Protein 2CO1 (pdb70)

Nearest PDB structures (foldseek):
  2cnz-assembly1_A  TM=1.003E+00  e=3.414E-22  Salmonella enterica subsp. enterica serovar Typhimurium
  3crf-assembly1_B  TM=9.964E-01  e=1.078E-21  unclassified
  2co3-assembly1_A  TM=9.905E-01  e=8.277E-21  Salmonella enterica subsp. enterica serovar Typhimurium str. LT2
  5y9h-assembly1_A  TM=9.966E-01  e=1.014E-18  Salmonella enterica subsp. enterica serovar Typhimurium
  5y9h-assembly3_C  TM=9.995E-01  e=1.388E-18  Salmonella enterica subsp. enterica serovar Typhimurium

Solvent-accessible surface area: 7087 Å² total

CATH classification: 2.60.40.1570

InterPro domains:
  IPR008966 Adhesion domain superfamily [SSF49401] (36-168)
  IPR018569 Saf-pilin pilus formation protein [NF011767] (5-170)
  IPR018569 Saf-pilin pilus formation protein [PF09460] (27-170)
  IPR018569 Saf-pilin pilus formation protein [cd18775] (49-170)
  IPR037028 Dr-adhesin superfamily [G3DSA:2.60.40.1570] (46-170)

Secondary structure (P-SEA, 3-state):
cbbbbbbbbccccccccccccccbbbbbbbccccbbbbbbbcccccccccccbbbbbccccbbbbbcccaaaaaaccbbbbcccbbbbbbbccbbbbbccccccccccbbbbbbbbbbbcccc/cccccccbbbbbbbbbbcc

Organism: Salmonella typhimurium (strain LT2 / SGSC1412 / ATCC 700720) (NCBI:txid99287)

Structure (mmCIF, N/CA/C/O backbone):
data_2CO1
#
_entry.id   2CO1
#
_cell.length_a   69.136
_cell.length_b   69.136
_cell.length_c   130.208
_cell.angle_alpha   90.00
_cell.angle_beta   90.00
_cell.angle_gamma   120.00
#
_symmetry.space_group_name_H-M   'P 61 2 2'
#
loop_
_entity.id
_entity.type
_entity.pdbx_description
1 polymer 'PUTATIVE OUTER MEMBRANE PROTEIN'
2 polymer 'PUTATIVE OUTER MEMBRANE PROTEIN'
3 water water
#
loop_
_atom_site.group_PDB
_atom_site.id
_atom_site.type_symbol
_atom_site.label_atom_id
_atom_site.label_alt_id
_atom_site.label_comp_id
_atom_site.label_asym_id
_atom_site.label_entity_id
_atom_site.label_seq_id
_atom_site.pdbx_PDB_ins_code
_atom_site.Cartn_x
_atom_site.Cartn_y
_atom_site.Cartn_z
_atom_site.occupancy
_atom_site.B_iso_or_equiv
_atom_site.auth_seq_id
_atom_site.auth_comp_id
_atom_site.auth_asym_id
_atom_site.auth_atom_id
_atom_site.pdbx_PDB_model_num
ATOM 1 N N . ASP A 1 3 ? 37.324 -27.718 44.216 1.00 39.94 22 ASP A N 1
ATOM 2 C CA . ASP A 1 3 ? 36.837 -26.316 44.439 1.00 40.06 22 ASP A CA 1
ATOM 3 C C . ASP A 1 3 ? 36.472 -25.556 43.149 1.00 39.05 22 ASP A C 1
ATOM 4 O O . ASP A 1 3 ? 36.317 -26.162 42.075 1.00 39.04 22 ASP A O 1
ATOM 9 N N . LEU A 1 4 ? 36.321 -24.235 43.294 1.00 37.68 23 LEU A N 1
ATOM 10 C CA . LEU A 1 4 ? 35.873 -23.339 42.235 1.00 36.33 23 LEU A CA 1
ATOM 11 C C . LEU A 1 4 ? 36.826 -22.184 42.088 1.00 35.40 23 LEU A C 1
ATOM 12 O O . LEU A 1 4 ? 37.386 -21.715 43.071 1.00 35.15 23 LEU A O 1
ATOM 17 N N . THR A 1 5 ? 36.997 -21.707 40.862 1.00 34.50 24 THR A N 1
ATOM 18 C CA . THR A 1 5 ? 37.688 -20.444 40.662 1.00 33.94 24 THR A CA 1
ATOM 19 C C . THR A 1 5 ? 36.694 -19.389 40.140 1.00 33.20 24 THR A C 1
ATOM 20 O O . THR A 1 5 ? 36.090 -19.543 39.079 1.00 32.81 24 THR A O 1
ATOM 24 N N . VAL A 1 6 ? 36.515 -18.344 40.944 1.00 32.48 25 VAL A N 1
ATOM 25 C CA . VAL A 1 6 ? 35.520 -17.305 40.711 1.00 31.78 25 VAL A CA 1
ATOM 26 C C . VAL A 1 6 ? 36.150 -15.937 40.340 1.00 31.63 25 VAL A C 1
ATOM 27 O O . VAL A 1 6 ? 37.100 -15.486 40.978 1.00 31.20 25 VAL A O 1
ATOM 31 N N . SER A 1 7 ? 35.611 -15.302 39.298 1.00 31.29 26 SER A N 1
ATOM 32 C CA . SER A 1 7 ? 35.873 -13.899 38.970 1.00 30.98 26 SER A CA 1
ATOM 33 C C . SER A 1 7 ? 34.580 -13.067 39.025 1.00 30.53 26 SER A C 1
ATOM 34 O O . SER A 1 7 ? 33.506 -13.532 38.659 1.00 30.69 26 SER A O 1
ATOM 37 N N . LEU A 1 8 ? 34.706 -11.834 39.486 1.00 30.31 27 LEU A N 1
ATOM 38 C CA . LEU A 1 8 ? 33.639 -10.853 39.454 1.00 29.80 27 LEU A CA 1
ATOM 39 C C . LEU A 1 8 ? 34.194 -9.616 38.760 1.00 30.60 27 LEU A C 1
ATOM 40 O O . LEU A 1 8 ? 35.096 -8.957 39.277 1.00 30.88 27 LEU A O 1
ATOM 45 N N . ILE A 1 9 ? 33.680 -9.330 37.573 1.00 31.69 28 ILE A N 1
ATOM 46 C CA . ILE A 1 9 ? 34.265 -8.326 36.694 1.00 33.27 28 ILE A CA 1
ATOM 47 C C . ILE A 1 9 ? 33.312 -7.157 36.433 1.00 35.20 28 ILE A C 1
ATOM 48 O O . ILE A 1 9 ? 32.264 -7.347 35.831 1.00 35.34 28 ILE A O 1
ATOM 53 N N . PRO A 1 10 ? 33.693 -5.931 36.843 1.00 37.24 29 PRO A N 1
ATOM 54 C CA . PRO A 1 10 ? 32.851 -4.781 36.526 1.00 38.78 29 PRO A CA 1
ATOM 55 C C . PRO A 1 10 ? 32.788 -4.510 35.020 1.00 40.55 29 PRO A C 1
ATOM 56 O O . PRO A 1 10 ? 33.818 -4.542 34.328 1.00 41.01 29 PRO A O 1
ATOM 60 N N . VAL A 1 11 ? 31.569 -4.285 34.527 1.00 42.44 30 VAL A N 1
ATOM 61 C CA . VAL A 1 11 ? 31.325 -3.900 33.140 1.00 44.07 30 VAL A CA 1
ATOM 62 C C . VAL A 1 11 ? 31.616 -2.397 33.016 1.00 45.14 30 VAL A C 1
ATOM 63 O O . VAL A 1 11 ? 31.290 -1.607 33.916 1.00 45.82 30 VAL A O 1
ATOM 67 N N . SER A 1 12 ? 32.254 -2.014 31.912 1.00 46.15 31 SER A N 1
ATOM 68 C CA . SER A 1 12 ? 32.772 -0.657 31.755 1.00 46.53 31 SER A CA 1
ATOM 69 C C . SER A 1 12 ? 31.731 0.369 31.290 1.00 46.67 31 SER A C 1
ATOM 70 O O . SER A 1 12 ? 30.696 0.021 30.692 1.00 46.83 31 SER A O 1
ATOM 73 N N . GLY A 1 13 ? 32.034 1.636 31.578 1.00 46.66 32 GLY A N 1
ATOM 74 C CA . GLY A 1 13 ? 31.263 2.759 31.080 1.00 46.37 32 GLY A CA 1
ATOM 75 C C . GLY A 1 13 ? 29.836 2.789 31.582 1.00 46.19 32 GLY A C 1
ATOM 76 O O . GLY A 1 13 ? 28.917 3.053 30.795 1.00 46.45 32 GLY A O 1
ATOM 77 N N . LEU A 1 14 ? 29.645 2.496 32.874 1.00 45.66 33 LEU A N 1
ATOM 78 C CA . LEU A 1 14 ? 28.354 2.733 33.541 1.00 45.08 33 LEU A CA 1
ATOM 79 C C . LEU A 1 14 ? 28.257 4.220 33.882 1.00 44.78 33 LEU A C 1
ATOM 80 O O . LEU A 1 14 ? 29.214 4.798 34.409 1.00 44.56 33 LEU A O 1
ATOM 85 N N . LYS A 1 15 ? 27.114 4.836 33.580 1.00 44.74 34 LYS A N 1
ATOM 86 C CA . LYS A 1 15 ? 26.959 6.280 33.785 1.00 45.08 34 LYS A CA 1
ATOM 87 C C . LYS A 1 15 ? 25.838 6.641 34.755 1.00 44.78 34 LYS A C 1
ATOM 88 O O . LYS A 1 15 ? 24.802 5.966 34.814 1.00 44.71 34 LYS A O 1
ATOM 94 N N . ALA A 1 16 ? 26.067 7.727 35.497 1.00 44.37 35 ALA A N 1
ATOM 95 C CA . ALA A 1 16 ? 25.094 8.315 36.415 1.00 43.76 35 ALA A CA 1
ATOM 96 C C . ALA A 1 16 ? 23.882 8.824 35.656 1.00 43.64 35 ALA A C 1
ATOM 97 O O . ALA A 1 16 ? 23.968 9.086 34.459 1.00 43.95 35 ALA A O 1
ATOM 99 N N . GLY A 1 17 ? 22.758 8.973 36.353 1.00 43.55 36 GLY A N 1
ATOM 100 C CA . GLY A 1 17 ? 21.500 9.378 35.722 1.00 43.37 36 GLY A CA 1
ATOM 101 C C . GLY A 1 17 ? 20.642 8.192 35.303 1.00 43.29 36 GLY A C 1
ATOM 102 O O . GLY A 1 17 ? 20.907 7.046 35.693 1.00 43.00 36 GLY A O 1
ATOM 103 N N . LYS A 1 18 ? 19.612 8.470 34.507 1.00 43.33 37 LYS A N 1
ATOM 104 C CA . LYS A 1 18 ? 18.653 7.454 34.088 1.00 43.57 37 LYS A CA 1
ATOM 105 C C . LYS A 1 18 ? 19.325 6.376 33.228 1.00 42.98 37 LYS A C 1
ATOM 106 O O . LYS A 1 18 ? 19.940 6.680 32.199 1.00 43.26 37 LYS A O 1
ATOM 112 N N . ASN A 1 19 ? 19.218 5.127 33.674 1.00 42.06 38 ASN A N 1
ATOM 113 C CA . ASN A 1 19 ? 19.852 3.988 33.013 1.00 41.25 38 ASN A CA 1
ATOM 114 C C . ASN A 1 19 ? 18.837 3.090 32.316 1.00 41.38 38 ASN A C 1
ATOM 115 O O . ASN A 1 19 ? 17.641 3.144 32.620 1.00 41.32 38 ASN A O 1
ATOM 120 N N . ALA A 1 20 ? 19.313 2.269 31.377 1.00 41.38 39 ALA A N 1
ATOM 121 C CA . ALA A 1 20 ? 18.462 1.269 30.721 1.00 41.28 39 ALA A CA 1
ATOM 122 C C . ALA A 1 20 ? 17.938 0.239 31.740 1.00 41.16 39 ALA A C 1
ATOM 123 O O . ALA A 1 20 ? 18.637 -0.066 32.713 1.00 41.34 39 ALA A O 1
ATOM 125 N N . PRO A 1 21 ? 16.711 -0.294 31.526 1.00 41.00 40 P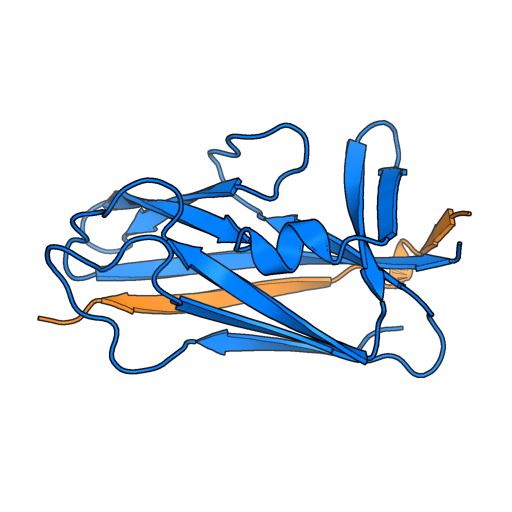RO A N 1
ATOM 126 C CA . PRO A 1 21 ? 16.225 -1.375 32.390 1.00 40.75 40 PRO A CA 1
ATOM 127 C C . PRO A 1 21 ? 17.104 -2.616 32.213 1.00 40.42 40 PRO A C 1
ATOM 128 O O . PRO A 1 21 ? 17.524 -2.922 31.083 1.00 40.37 40 PRO A O 1
ATOM 132 N N . SER A 1 22 ? 17.391 -3.306 33.317 1.00 39.25 41 SER A N 1
ATOM 133 C CA . SER A 1 22 ? 18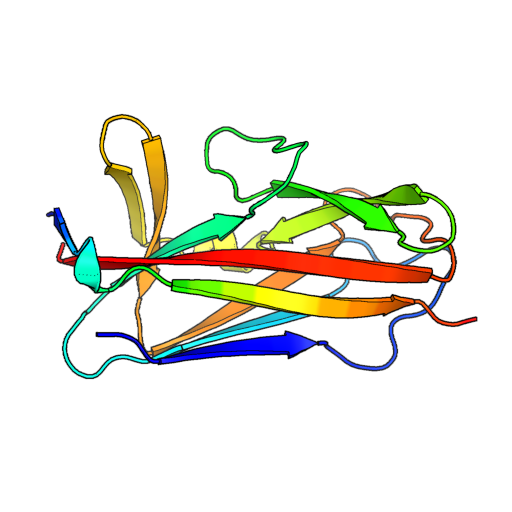.297 -4.451 33.298 1.00 38.10 41 SER A CA 1
ATOM 134 C C . SER A 1 22 ? 19.721 -4.138 32.769 1.00 36.63 41 SER A C 1
ATOM 135 O O . SER A 1 22 ? 20.417 -5.029 32.288 1.00 36.95 41 SER A O 1
ATOM 138 N N . ALA A 1 23 ? 20.145 -2.882 32.888 1.00 34.94 42 ALA A N 1
ATOM 139 C CA . ALA A 1 23 ? 21.526 -2.479 32.610 1.00 33.40 42 ALA A CA 1
ATOM 140 C C . ALA A 1 23 ? 22.560 -3.341 33.351 1.00 32.66 42 ALA A C 1
ATOM 141 O O . ALA A 1 23 ? 22.482 -3.541 34.565 1.00 31.56 42 ALA A O 1
ATOM 143 N N . LYS A 1 24 ? 23.520 -3.844 32.579 1.00 32.24 43 LYS A N 1
ATOM 144 C CA . LYS A 1 24 ? 24.606 -4.696 33.052 1.00 31.60 43 LYS A CA 1
ATOM 145 C C . LYS A 1 24 ? 25.658 -3.922 33.820 1.00 30.54 43 LYS A C 1
ATOM 146 O O . LYS A 1 24 ? 26.159 -2.917 33.322 1.00 31.17 43 LYS A O 1
ATOM 152 N N . ILE A 1 25 ? 26.001 -4.401 35.017 1.00 28.96 44 ILE A N 1
ATOM 153 C CA . ILE A 1 25 ? 26.970 -3.710 35.859 1.00 27.79 44 ILE A CA 1
ATOM 154 C C . ILE A 1 25 ? 28.172 -4.587 36.195 1.00 27.46 44 ILE A C 1
ATOM 155 O O . ILE A 1 25 ? 29.243 -4.071 36.532 1.00 27.33 44 ILE A O 1
ATOM 160 N N . ALA A 1 26 ? 27.995 -5.907 36.100 1.00 26.46 45 ALA A N 1
ATOM 161 C CA . ALA A 1 26 ? 29.058 -6.858 36.412 1.00 25.66 45 ALA A CA 1
ATOM 162 C C . ALA A 1 26 ? 28.800 -8.213 35.762 1.00 25.97 45 ALA A C 1
ATOM 163 O O . ALA A 1 26 ? 27.679 -8.526 35.369 1.00 26.09 45 ALA A O 1
ATOM 165 N N . LYS A 1 27 ? 29.861 -9.005 35.640 1.00 25.96 46 LYS A N 1
ATOM 166 C CA . LYS A 1 27 ? 29.782 -10.325 35.082 1.00 25.55 46 LYS A CA 1
ATOM 167 C C . LYS A 1 27 ? 30.429 -11.265 36.084 1.00 25.10 46 LYS A C 1
ATOM 168 O O . LYS A 1 27 ? 31.553 -11.032 36.537 1.00 25.87 46 LYS A O 1
ATOM 174 N N . LEU A 1 28 ? 29.709 -12.307 36.463 1.00 23.82 47 LEU A N 1
ATOM 175 C CA . LEU A 1 28 ? 30.241 -13.296 37.360 1.00 23.35 47 LEU A CA 1
ATOM 176 C C . LEU A 1 28 ? 30.732 -14.498 36.538 1.00 23.46 47 LEU A C 1
ATOM 177 O O . LEU A 1 28 ? 29.990 -15.030 35.706 1.00 22.97 47 LEU A O 1
ATOM 182 N N . VAL A 1 29 ? 31.988 -14.901 36.756 1.00 23.08 48 VAL A N 1
ATOM 183 C CA . VAL A 1 29 ? 32.572 -16.068 36.074 1.00 22.46 48 VAL A CA 1
ATOM 184 C C . VAL A 1 29 ? 32.888 -17.166 37.099 1.00 22.44 48 VAL A C 1
ATOM 185 O O . VAL A 1 29 ? 33.528 -16.920 38.093 1.00 22.40 48 VAL A O 1
ATOM 189 N N . VAL A 1 30 ? 32.391 -18.371 36.872 1.00 23.21 49 VAL A N 1
ATOM 190 C CA . VAL A 1 30 ? 32.635 -19.483 37.773 1.00 23.60 49 VAL A CA 1
ATOM 191 C C . VAL A 1 30 ? 33.139 -20.716 37.008 1.00 24.89 49 VAL A C 1
ATOM 192 O O . VAL A 1 30 ? 32.450 -21.251 36.134 1.00 25.09 49 VAL A O 1
ATOM 196 N N . ASN A 1 31 ? 34.339 -21.162 37.364 1.00 25.48 50 ASN A N 1
ATOM 197 C CA . ASN A 1 31 ? 34.958 -22.321 36.735 1.00 26.34 50 ASN A CA 1
ATOM 198 C C . ASN A 1 31 ? 35.286 -23.386 37.764 1.00 26.94 50 ASN A C 1
ATOM 199 O O . ASN A 1 31 ? 35.644 -23.076 38.888 1.00 26.94 50 ASN A O 1
ATOM 204 N N . SER A 1 32 ? 35.145 -24.645 37.384 1.00 28.76 51 SER A N 1
ATOM 205 C CA . SER A 1 32 ? 35.572 -25.759 38.225 1.00 30.62 51 SER A CA 1
ATOM 206 C C . SER A 1 32 ? 35.989 -26.918 37.324 1.00 32.26 51 SER A C 1
ATOM 207 O O . SER A 1 32 ? 35.486 -27.025 36.202 1.00 32.60 51 SER A O 1
ATOM 210 N N . THR A 1 33 ? 36.911 -27.759 37.804 1.00 33.60 52 THR A N 1
ATOM 211 C CA . THR A 1 33 ? 37.210 -29.024 37.132 1.00 35.57 52 THR A CA 1
ATOM 212 C C . THR A 1 33 ? 36.566 -30.196 37.858 1.00 36.24 52 THR A C 1
ATOM 213 O O . THR A 1 33 ? 36.460 -31.287 37.304 1.00 36.60 52 THR A O 1
ATOM 217 N N . THR A 1 34 ? 36.140 -29.964 39.096 1.00 37.00 53 THR A N 1
ATOM 218 C CA . THR A 1 34 ? 35.607 -31.031 39.943 1.00 37.42 53 THR A CA 1
ATOM 219 C C . THR A 1 34 ? 34.094 -30.967 40.127 1.00 37.14 53 THR A C 1
ATOM 220 O O . THR A 1 34 ? 33.439 -32.016 40.126 1.00 37.56 53 THR A O 1
ATOM 224 N N . LEU A 1 35 ? 33.549 -29.748 40.266 1.00 36.34 54 LEU A N 1
ATOM 225 C CA . LEU A 1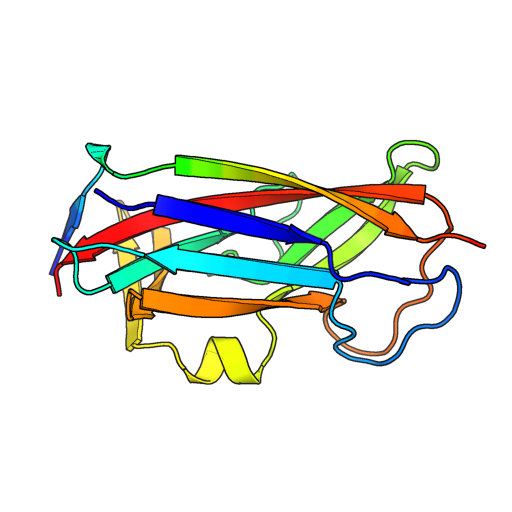 35 ? 32.118 -29.532 40.588 1.00 34.85 54 LEU A CA 1
ATOM 226 C C . LEU A 1 35 ? 31.267 -29.110 39.395 1.00 34.01 54 LEU A C 1
ATOM 227 O O . LEU A 1 35 ? 31.657 -28.240 38.621 1.00 34.32 54 LEU A O 1
ATOM 232 N N . LYS A 1 36 ? 30.101 -29.740 39.277 1.00 32.70 55 LYS A N 1
ATOM 233 C CA . LYS A 1 36 ? 29.183 -29.586 38.157 1.00 31.87 55 LYS A CA 1
ATOM 234 C C . LYS A 1 36 ? 28.348 -28.292 38.233 1.00 30.25 55 LYS A C 1
ATOM 235 O O . LYS A 1 36 ? 27.922 -27.750 37.207 1.00 29.20 55 LYS A O 1
ATOM 241 N N . GLU A 1 37 ? 28.071 -27.839 39.458 1.00 28.27 56 GLU A N 1
ATOM 242 C CA . GLU A 1 37 ? 27.190 -26.699 39.687 1.00 26.50 56 GLU A CA 1
ATOM 243 C C . GLU A 1 37 ? 27.665 -25.855 40.845 1.00 24.97 56 GLU A C 1
ATOM 244 O O . GLU A 1 37 ? 28.537 -26.262 41.621 1.00 24.50 56 GLU A O 1
ATOM 250 N N . PHE A 1 38 ? 27.091 -24.657 40.928 1.00 23.38 57 PHE A N 1
ATOM 251 C CA . PHE A 1 38 ? 27.318 -23.764 42.035 1.00 22.15 57 PHE A CA 1
ATOM 252 C C . PHE A 1 38 ? 26.003 -23.025 42.382 1.00 22.35 57 PHE A C 1
ATOM 253 O O . PHE A 1 38 ? 25.152 -22.794 41.519 1.00 22.52 57 PHE A O 1
ATOM 261 N N . GLY A 1 39 ? 25.856 -22.664 43.648 1.00 22.11 58 GLY A N 1
ATOM 262 C CA . GLY A 1 39 ? 24.859 -21.702 44.050 1.00 22.27 58 GLY A CA 1
ATOM 263 C C . GLY A 1 39 ? 25.496 -20.343 44.267 1.00 22.25 58 GLY A C 1
ATOM 264 O O . GLY A 1 39 ? 26.670 -20.249 44.661 1.00 22.04 58 GLY A O 1
ATOM 265 N N . VAL A 1 40 ? 24.708 -19.296 44.021 1.00 22.42 59 VAL A N 1
ATOM 266 C CA . VAL A 1 40 ? 25.120 -17.915 44.236 1.00 22.16 59 VAL A CA 1
ATOM 267 C C . VAL A 1 40 ? 24.018 -17.075 44.960 1.00 23.19 59 VAL A C 1
ATOM 268 O O . VAL A 1 40 ? 22.827 -17.144 44.623 1.00 22.68 59 VAL A O 1
ATOM 272 N N . ARG A 1 41 ? 24.438 -16.292 45.954 1.00 24.05 60 ARG A N 1
ATOM 273 C CA . ARG A 1 41 ? 23.557 -15.348 46.669 1.00 24.88 60 ARG A CA 1
ATOM 274 C C . ARG A 1 41 ? 24.255 -14.011 46.740 1.00 25.77 60 ARG A C 1
ATOM 275 O O . ARG A 1 41 ? 25.483 -13.951 46.856 1.00 26.59 60 ARG A O 1
ATOM 283 N N . GLY A 1 42 ? 23.489 -12.930 46.677 1.00 26.35 61 GLY A N 1
ATOM 284 C CA . GLY A 1 42 ? 24.059 -11.613 46.970 1.00 26.87 61 GLY A CA 1
ATOM 285 C C . GLY A 1 42 ? 24.151 -11.370 48.463 1.00 27.05 61 GLY A C 1
ATOM 286 O O . GLY A 1 42 ? 23.339 -11.876 49.248 1.00 27.56 61 GLY A O 1
ATOM 287 N N . ILE A 1 43 ? 25.149 -10.596 48.862 1.00 27.51 62 ILE A N 1
ATOM 288 C CA . ILE A 1 43 ? 25.381 -10.298 50.280 1.00 27.10 62 ILE A CA 1
ATOM 289 C C . ILE A 1 43 ? 25.138 -8.797 50.491 1.00 26.92 62 ILE A C 1
ATOM 290 O O . ILE A 1 43 ? 25.807 -7.969 49.862 1.00 26.25 62 ILE A O 1
ATOM 295 N N . SER A 1 44 ? 24.158 -8.462 51.334 1.00 26.60 63 SER A N 1
ATOM 296 C CA . SER A 1 44 ? 23.968 -7.088 51.791 1.00 27.23 63 SER A CA 1
ATOM 297 C C . SER A 1 44 ? 23.087 -6.950 53.025 1.00 27.07 63 SER A C 1
ATOM 298 O O . SER A 1 44 ? 22.540 -7.927 53.538 1.00 27.56 63 SER A O 1
ATOM 301 N N . ASN A 1 45 ? 22.957 -5.715 53.488 1.00 26.71 64 ASN A N 1
ATOM 302 C CA . ASN A 1 45 ? 22.050 -5.417 54.566 1.00 26.69 64 ASN A CA 1
ATOM 303 C C . ASN A 1 45 ? 20.604 -5.538 54.147 1.00 27.17 64 ASN A C 1
ATOM 304 O O . ASN A 1 45 ? 19.755 -5.731 55.008 1.00 27.32 64 ASN A O 1
ATOM 309 N N . ASN A 1 46 ? 20.326 -5.445 52.839 1.00 27.50 65 ASN A N 1
ATOM 310 C CA . ASN A 1 46 ? 18.945 -5.442 52.339 1.00 28.31 65 ASN A CA 1
ATOM 311 C C . ASN A 1 46 ? 18.708 -6.391 51.165 1.00 27.97 65 ASN A C 1
ATOM 312 O O . ASN A 1 46 ? 18.741 -5.985 49.999 1.00 27.66 65 ASN A 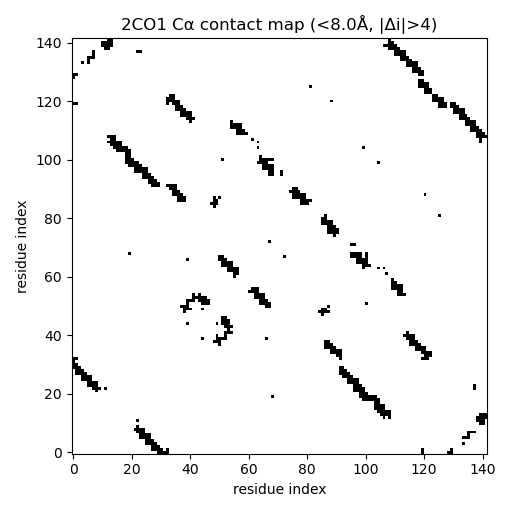O 1
ATOM 317 N N . VAL A 1 47 ? 18.462 -7.657 51.494 1.00 27.53 66 VAL A N 1
ATOM 318 C CA . VAL A 1 47 ? 18.123 -8.684 50.508 1.00 27.40 66 VAL A CA 1
ATOM 319 C C . VAL A 1 47 ? 16.617 -8.672 50.274 1.00 27.61 66 VAL A C 1
ATOM 320 O O . VAL A 1 47 ? 15.831 -8.797 51.215 1.00 27.49 66 VAL A O 1
ATOM 324 N N . VAL A 1 48 ? 16.221 -8.523 49.016 1.00 27.97 67 VAL A N 1
ATOM 325 C CA . VAL A 1 48 ? 14.824 -8.258 48.682 1.00 28.32 67 VAL A CA 1
ATOM 326 C C . VAL A 1 48 ? 14.051 -9.423 48.074 1.00 28.72 67 VAL A C 1
ATOM 327 O O . VAL A 1 48 ? 12.870 -9.280 47.788 1.00 29.11 67 VAL A O 1
ATOM 331 N N . ASP A 1 49 ? 14.678 -10.577 47.880 1.00 29.08 68 ASP A N 1
ATOM 332 C CA . ASP A 1 49 ? 13.875 -11.745 47.555 1.00 29.31 68 ASP A CA 1
ATOM 333 C C . ASP A 1 49 ? 14.284 -12.998 48.328 1.00 29.73 68 ASP A C 1
ATOM 334 O O . ASP A 1 49 ? 15.289 -12.990 49.054 1.00 29.94 68 ASP A O 1
ATOM 339 N N . SER A 1 50 ? 13.505 -14.069 48.173 1.00 29.49 69 SER A N 1
ATOM 340 C CA . SER A 1 50 ? 13.684 -15.281 48.974 1.00 29.40 69 SER A CA 1
ATOM 341 C C . SER A 1 50 ? 14.950 -16.050 48.661 1.00 28.31 69 SER A C 1
ATOM 342 O O . SER A 1 50 ? 15.394 -16.842 49.491 1.00 29.14 69 SER A O 1
ATOM 345 N N . THR A 1 51 ? 15.544 -15.796 47.494 1.00 26.93 70 THR A N 1
ATOM 346 C CA . THR A 1 51 ? 16.695 -16.553 46.989 1.00 24.56 70 THR A CA 1
ATOM 347 C C . THR A 1 51 ? 18.001 -15.761 46.977 1.00 24.61 70 THR A C 1
ATOM 348 O O . THR A 1 51 ? 19.046 -16.230 46.450 1.00 24.05 70 THR A O 1
ATOM 352 N N . GLY A 1 52 ? 17.953 -14.552 47.533 1.00 23.48 71 GLY A N 1
ATOM 353 C CA . GLY A 1 52 ? 19.107 -13.680 47.547 1.00 22.58 71 GLY A CA 1
ATOM 354 C C . GLY A 1 52 ? 19.658 -13.365 46.170 1.00 22.12 71 GLY A C 1
ATOM 355 O O . GLY A 1 52 ? 20.873 -13.190 46.013 1.00 22.84 71 GLY A O 1
ATOM 356 N N . THR A 1 53 ? 18.778 -13.281 45.172 1.00 21.78 72 THR A N 1
ATOM 357 C CA . THR A 1 53 ? 19.191 -13.009 43.773 1.00 21.27 72 THR A CA 1
ATOM 358 C C . THR A 1 53 ? 18.805 -11.609 43.327 1.00 20.62 72 THR A C 1
ATOM 359 O O . THR A 1 53 ? 19.029 -11.229 42.172 1.00 20.23 72 THR A O 1
ATOM 363 N N . ALA A 1 54 ? 18.179 -10.872 44.249 1.00 20.60 73 ALA A N 1
ATOM 364 C CA . ALA A 1 5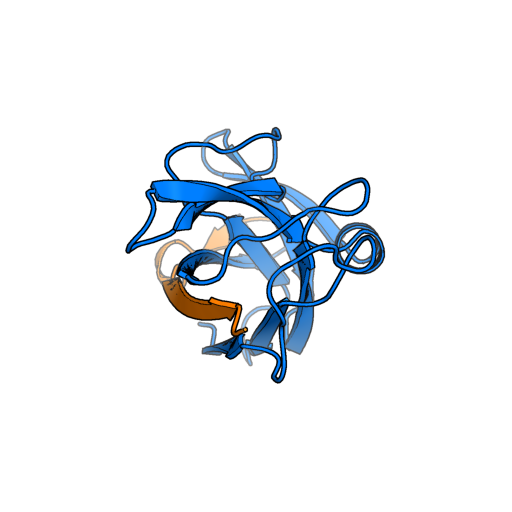4 ? 17.955 -9.425 44.149 1.00 20.22 73 ALA A CA 1
ATOM 365 C C . ALA A 1 54 ? 18.201 -8.808 45.534 1.00 20.43 73 ALA A C 1
ATOM 366 O O . ALA A 1 54 ? 17.810 -9.369 46.556 1.00 19.91 73 ALA A O 1
ATOM 368 N N . TRP A 1 55 ? 18.896 -7.679 45.559 1.00 20.99 74 TRP A N 1
ATOM 369 C CA . TRP A 1 55 ? 19.283 -7.018 46.793 1.00 21.18 74 TRP A CA 1
ATOM 370 C C . TRP A 1 55 ? 19.577 -5.534 46.529 1.00 22.09 74 TRP A C 1
ATOM 371 O O . TRP A 1 55 ? 19.525 -5.075 45.377 1.00 22.52 74 TRP A O 1
ATOM 382 N N . ARG A 1 56 ? 19.822 -4.776 47.593 1.00 23.09 75 ARG A N 1
ATOM 383 C CA . ARG A 1 56 ? 20.077 -3.337 47.502 1.00 24.84 75 ARG A CA 1
ATOM 384 C C . ARG A 1 56 ? 21.472 -3.006 47.992 1.00 24.29 75 ARG A C 1
ATOM 385 O O . ARG A 1 56 ? 21.934 -3.578 49.004 1.00 24.73 75 ARG A O 1
ATOM 393 N N . VAL A 1 57 ? 22.156 -2.127 47.251 1.00 23.11 76 VAL A N 1
ATOM 394 C CA . VAL A 1 57 ? 23.505 -1.686 47.629 1.00 22.60 76 VAL A CA 1
ATOM 395 C C . VAL A 1 57 ? 23.584 -0.156 47.798 1.00 22.03 76 VAL A C 1
ATOM 396 O O . VAL A 1 57 ? 22.997 0.600 47.011 1.00 21.16 76 VAL A O 1
ATOM 400 N N . ALA A 1 58 ? 24.322 0.288 48.815 1.00 21.49 77 ALA A N 1
ATOM 401 C CA . ALA A 1 58 ? 24.467 1.717 49.121 1.00 21.30 77 ALA A CA 1
ATOM 402 C C . ALA A 1 58 ? 25.743 2.296 48.518 1.00 21.35 77 ALA A C 1
ATOM 403 O O . ALA A 1 58 ? 26.800 1.667 48.596 1.00 21.21 77 ALA A O 1
ATOM 405 N N . GLY A 1 59 ? 25.652 3.496 47.939 1.00 21.32 78 GLY A N 1
ATOM 406 C CA . GLY A 1 59 ? 26.848 4.231 47.530 1.00 21.98 78 GLY A CA 1
ATOM 407 C C . GLY A 1 59 ? 27.746 4.587 48.703 1.00 22.77 78 GLY A C 1
ATOM 408 O O . GLY A 1 59 ? 27.264 4.917 49.784 1.00 22.37 78 GLY A O 1
ATOM 409 N N . LYS A 1 60 ? 29.056 4.522 48.484 1.00 23.97 79 LYS A N 1
ATOM 410 C CA . LYS A 1 60 ? 30.054 4.880 49.493 1.00 25.90 79 LYS A CA 1
ATOM 411 C C . LYS A 1 60 ? 30.080 6.367 49.894 1.00 25.80 79 LYS A C 1
ATOM 412 O O . LYS A 1 60 ? 30.288 6.681 51.064 1.00 25.42 79 LYS A O 1
ATOM 418 N N . ASN A 1 61 ? 29.886 7.265 48.930 1.00 25.95 80 ASN A N 1
ATOM 419 C CA . ASN A 1 61 ? 30.045 8.691 49.188 1.00 26.50 80 ASN A CA 1
ATOM 420 C C . ASN A 1 61 ? 28.735 9.396 49.463 1.00 26.94 80 ASN A C 1
ATOM 421 O O . ASN A 1 61 ? 28.714 10.363 50.214 1.00 27.67 80 ASN A O 1
ATOM 426 N N . THR A 1 62 ? 27.640 8.913 48.871 1.00 26.78 81 THR A N 1
ATOM 427 C CA . THR A 1 62 ? 26.327 9.543 49.032 1.00 26.41 81 THR A CA 1
ATOM 428 C C . THR A 1 62 ? 25.353 8.729 49.882 1.00 25.72 81 THR A C 1
ATOM 429 O O . THR A 1 62 ? 24.364 9.251 50.354 1.00 25.31 81 THR A O 1
ATOM 433 N N . GLY A 1 63 ? 25.613 7.441 50.048 1.00 25.35 82 GLY A N 1
ATOM 434 C CA . GLY A 1 63 ? 24.714 6.592 50.826 1.00 24.45 82 GLY A CA 1
ATOM 435 C C . GLY A 1 63 ? 23.445 6.195 50.101 1.00 24.00 82 GLY A C 1
ATOM 436 O O . GLY A 1 63 ? 22.605 5.508 50.668 1.00 24.11 82 GLY A O 1
ATOM 437 N N . LYS A 1 64 ? 23.290 6.648 48.862 1.00 24.02 83 LYS A N 1
ATOM 438 C CA . LYS A 1 64 ? 22.141 6.274 48.042 1.00 24.71 83 LYS A CA 1
ATOM 439 C C . LYS A 1 64 ? 22.175 4.827 47.575 1.00 24.73 83 LYS A C 1
ATOM 440 O O . LYS A 1 64 ? 23.247 4.269 47.256 1.00 24.49 83 LYS A O 1
ATOM 446 N N . GLU A 1 65 ? 20.975 4.244 47.539 1.00 24.72 84 GLU A N 1
ATOM 447 C CA . GLU A 1 65 ? 20.765 2.856 47.187 1.00 24.32 84 GLU A CA 1
ATOM 448 C C . GLU A 1 65 ? 20.443 2.654 45.728 1.00 24.17 84 GLU A C 1
ATOM 449 O O . GLU A 1 65 ? 19.742 3.452 45.136 1.00 24.28 84 GLU A O 1
ATOM 455 N N . ILE A 1 66 ? 20.974 1.569 45.163 1.00 24.18 85 ILE A N 1
ATOM 456 C CA . ILE A 1 66 ? 20.531 1.034 43.878 1.00 23.47 85 ILE A CA 1
ATOM 457 C C . ILE A 1 66 ? 20.036 -0.405 44.088 1.00 22.92 85 ILE A C 1
ATOM 458 O O . ILE A 1 66 ? 20.439 -1.072 45.060 1.00 23.21 85 ILE A O 1
ATOM 463 N N . GLY A 1 67 ? 19.146 -0.869 43.207 1.00 21.78 86 GLY A N 1
ATOM 464 C CA . GLY A 1 67 ? 18.665 -2.262 43.216 1.00 20.49 86 GLY A CA 1
ATOM 465 C C . GLY A 1 67 ? 19.476 -3.089 42.230 1.00 21.10 86 GLY A C 1
ATOM 466 O O . GLY A 1 67 ? 19.604 -2.714 41.059 1.00 20.00 86 GLY A O 1
ATOM 467 N N . VAL A 1 68 ? 20.084 -4.173 42.723 1.00 21.21 87 VAL A N 1
ATOM 468 C CA . VAL A 1 68 ? 20.916 -5.060 41.894 1.00 21.65 87 VAL A CA 1
ATOM 469 C C . VAL A 1 68 ? 20.482 -6.528 42.038 1.00 21.89 87 VAL A C 1
ATOM 470 O O . VAL A 1 68 ? 19.859 -6.918 43.021 1.00 22.26 87 VAL A O 1
ATOM 474 N N . GLY A 1 69 ? 20.782 -7.334 41.032 1.00 22.84 88 GLY A N 1
ATOM 475 C CA . GLY A 1 69 ? 20.478 -8.759 41.076 1.00 22.62 88 GLY A CA 1
ATOM 476 C C . GLY A 1 69 ? 20.903 -9.425 39.799 1.00 23.09 88 GLY A C 1
ATOM 477 O O . GLY A 1 69 ? 21.466 -8.792 38.928 1.00 22.31 88 GLY A O 1
ATOM 478 N N . LEU A 1 70 ? 20.631 -10.724 39.707 1.00 24.08 89 LEU A N 1
ATOM 479 C CA . LEU A 1 70 ? 20.788 -11.486 38.474 1.00 23.95 89 LEU A CA 1
ATOM 480 C C . LEU A 1 70 ? 19.790 -11.051 37.421 1.00 23.60 89 LEU A C 1
ATOM 481 O O . LEU A 1 70 ? 18.626 -10.808 37.719 1.00 23.42 89 LEU A O 1
ATOM 486 N N . SER A 1 71 ? 20.234 -10.957 36.176 1.00 23.62 90 SER A N 1
ATOM 487 C CA . SER A 1 71 ? 19.295 -10.678 35.085 1.00 23.27 90 SER A CA 1
ATOM 488 C C . SER A 1 71 ? 18.243 -11.783 34.949 1.00 23.28 90 SER A C 1
ATOM 489 O O . SER A 1 71 ? 18.447 -12.919 35.420 1.00 23.43 90 SER A O 1
ATOM 492 N N . SER A 1 72 ? 17.115 -11.441 34.326 1.00 23.59 91 SER A N 1
ATOM 493 C CA . SER A 1 72 ? 16.041 -12.399 34.005 1.00 24.25 91 SER A CA 1
ATOM 494 C C . SER A 1 72 ? 16.509 -13.645 33.222 1.00 23.92 91 SER A C 1
ATOM 495 O O . SER A 1 72 ? 16.124 -14.764 33.543 1.00 24.37 91 SER A O 1
ATOM 498 N N . ASP A 1 73 ? 17.326 -13.430 32.198 1.00 24.20 92 ASP A N 1
ATOM 499 C CA . ASP A 1 73 ? 17.887 -14.504 31.381 1.00 24.45 92 ASP A CA 1
ATOM 500 C C . ASP A 1 73 ? 18.771 -15.408 32.230 1.00 23.90 92 ASP A C 1
ATOM 501 O O . ASP A 1 73 ? 18.698 -16.611 32.097 1.00 24.18 92 ASP A O 1
ATOM 506 N N . SER A 1 74 ? 19.588 -14.833 33.112 1.00 23.34 93 SER A N 1
ATOM 507 C CA . SER A 1 74 ? 20.440 -15.617 34.008 1.00 23.03 93 SER A CA 1
ATOM 508 C C . SER A 1 74 ? 19.621 -16.454 34.983 1.00 23.09 93 SER A C 1
ATOM 509 O O . SER A 1 74 ? 19.928 -17.623 35.194 1.00 23.60 93 SER A O 1
ATOM 512 N N . LEU A 1 75 ? 18.577 -15.866 35.566 1.00 22.65 94 LEU A N 1
ATOM 513 C CA . LEU A 1 75 ? 17.673 -16.607 36.442 1.00 22.38 94 LEU A CA 1
ATOM 514 C C . LEU A 1 75 ? 17.019 -17.795 35.747 1.00 22.72 94 LEU A C 1
ATOM 515 O O . LEU A 1 75 ? 16.836 -18.842 36.359 1.00 22.37 94 LEU A O 1
ATOM 520 N N . ARG A 1 76 ? 16.677 -17.619 34.469 1.00 23.00 95 ARG A N 1
ATOM 521 C CA . ARG A 1 76 ? 15.992 -18.635 33.661 1.00 23.45 95 ARG A CA 1
ATOM 522 C C . ARG A 1 76 ? 16.904 -19.792 33.284 1.00 24.19 95 ARG A C 1
ATOM 523 O O . ARG A 1 76 ? 16.418 -20.861 32.960 1.00 24.67 95 ARG A O 1
ATOM 531 N N . ARG A 1 77 ? 18.219 -19.577 33.345 1.00 24.88 96 ARG A N 1
ATOM 532 C CA . ARG A 1 77 ? 19.208 -20.622 33.102 1.00 25.21 96 ARG A CA 1
ATOM 533 C C . ARG A 1 77 ? 19.515 -21.453 34.335 1.00 24.69 96 ARG A C 1
ATOM 534 O O . ARG A 1 77 ? 20.339 -22.376 34.280 1.00 24.80 96 ARG A O 1
ATOM 542 N N . SER A 1 78 ? 18.907 -21.092 35.452 1.00 24.04 97 SER A N 1
ATOM 543 C CA . SER A 1 78 ? 18.990 -21.869 36.685 1.00 24.26 97 SER A CA 1
ATOM 544 C C . SER A 1 78 ? 18.695 -23.378 36.496 1.00 24.18 97 SER A C 1
ATOM 545 O O . SER A 1 78 ? 17.809 -23.755 35.729 1.00 23.93 97 SER A O 1
ATOM 548 N N . ASP A 1 79 ? 19.456 -24.234 37.169 1.00 24.46 98 ASP A N 1
ATOM 549 C CA . ASP A 1 79 ? 19.181 -25.666 37.170 1.00 25.79 98 ASP A CA 1
ATOM 550 C C . ASP A 1 79 ? 18.079 -25.989 38.162 1.00 25.81 98 ASP A C 1
ATOM 551 O O . ASP A 1 79 ? 17.173 -26.764 37.865 1.00 25.71 98 ASP A O 1
ATOM 556 N N . SER A 1 80 ? 18.172 -25.377 39.340 1.00 26.16 99 SER A N 1
ATOM 557 C CA . SER A 1 80 ? 17.248 -25.624 40.438 1.00 26.48 99 SER A CA 1
ATOM 558 C C . SER A 1 80 ? 17.392 -24.553 41.541 1.00 26.28 99 SER A C 1
ATOM 559 O O . SER A 1 80 ? 18.336 -23.762 41.524 1.00 25.97 99 SER A O 1
ATOM 562 N N . THR A 1 81 ? 16.431 -24.526 42.470 1.00 25.24 100 THR A N 1
ATOM 563 C CA . THR A 1 81 ? 16.627 -23.874 43.743 1.00 25.16 100 THR A CA 1
ATOM 564 C C . THR A 1 81 ? 16.732 -24.959 44.832 1.00 25.43 100 THR A C 1
ATOM 565 O O . THR A 1 81 ? 15.789 -25.715 45.067 1.00 25.68 100 THR A O 1
ATOM 569 N N . GLU A 1 82 ? 17.896 -25.036 45.472 1.00 25.03 101 GLU A N 1
ATOM 570 C CA . GLU A 1 82 ? 18.143 -25.986 46.559 1.00 24.93 101 GLU A CA 1
ATOM 571 C C . GLU A 1 82 ? 18.138 -25.314 47.941 1.00 24.94 101 GLU A C 1
ATOM 572 O O . GLU A 1 82 ? 18.139 -24.091 48.051 1.00 24.43 101 GLU A O 1
ATOM 578 N N . LYS A 1 83 ? 18.104 -26.121 48.999 1.00 25.55 102 LYS A N 1
ATOM 579 C CA . LYS A 1 83 ? 18.143 -25.588 50.352 1.00 25.29 102 LYS A CA 1
ATOM 580 C C . LYS A 1 83 ? 19.379 -26.059 51.099 1.00 26.03 102 LYS A C 1
ATOM 581 O O . LYS A 1 83 ? 19.744 -27.222 51.035 1.00 25.62 102 LYS A O 1
ATOM 587 N N . TRP A 1 84 ? 20.045 -25.125 51.773 1.00 26.64 103 TRP A N 1
ATOM 588 C CA . TRP A 1 84 ? 21.212 -25.437 52.585 1.00 26.97 103 TRP A CA 1
ATOM 589 C C . TRP A 1 84 ? 20.912 -24.917 53.968 1.00 27.12 103 TRP A C 1
ATOM 590 O O . TRP A 1 84 ? 20.791 -23.716 54.173 1.00 27.18 103 TRP A O 1
ATOM 601 N N . ASN A 1 85 ? 20.735 -25.827 54.912 1.00 27.36 104 ASN A N 1
ATOM 602 C CA . ASN A 1 85 ? 20.335 -25.427 56.248 1.00 27.74 104 ASN A CA 1
ATOM 603 C C . ASN A 1 85 ? 19.087 -24.530 56.138 1.00 27.32 104 ASN A C 1
ATOM 604 O O . ASN A 1 85 ? 19.002 -23.469 56.757 1.00 28.21 104 ASN A O 1
ATOM 609 N N . GLY A 1 86 ? 18.137 -24.952 55.311 1.00 27.00 105 GLY A N 1
ATOM 610 C CA . GLY A 1 86 ? 16.871 -24.222 55.147 1.00 25.62 105 GLY A CA 1
ATOM 611 C C . GLY A 1 86 ? 16.922 -22.941 54.346 1.00 24.80 105 GLY A C 1
ATOM 612 O O . GLY A 1 86 ? 15.900 -22.292 54.170 1.00 25.63 105 GLY A O 1
ATOM 613 N N . VAL A 1 87 ? 18.101 -22.579 53.839 1.00 23.64 106 VAL A N 1
ATOM 614 C CA . VAL A 1 87 ? 18.301 -21.331 53.087 1.00 21.87 106 VAL A CA 1
ATOM 615 C C . VAL A 1 87 ? 18.280 -21.658 51.586 1.00 21.27 106 VAL A C 1
ATOM 616 O O . VAL A 1 87 ? 18.973 -22.588 51.143 1.00 20.91 106 VAL A O 1
ATOM 620 N N . ASN A 1 88 ? 17.475 -20.906 50.832 1.00 20.49 107 ASN A N 1
ATOM 621 C CA . ASN A 1 88 ? 17.331 -21.051 49.395 1.00 20.46 107 ASN A CA 1
ATOM 622 C C . ASN A 1 88 ? 18.536 -20.545 48.615 1.00 20.78 107 ASN A C 1
ATOM 623 O O . ASN A 1 88 ? 18.848 -19.363 48.670 1.00 20.86 107 ASN A O 1
ATOM 628 N N . TRP A 1 89 ? 19.151 -21.439 47.843 1.00 21.16 108 TRP A N 1
ATOM 629 C CA . TRP A 1 89 ? 20.192 -21.127 46.865 1.00 21.39 108 TRP A CA 1
ATOM 630 C C . TRP A 1 89 ? 19.771 -21.538 45.449 1.00 21.71 108 TRP A C 1
ATOM 631 O O . TRP A 1 89 ? 19.548 -22.723 45.194 1.00 21.29 108 TRP A O 1
ATOM 642 N N . MET A 1 90 ? 19.710 -20.579 44.520 1.00 22.31 109 MET A N 1
ATOM 643 C CA . MET A 1 90 ? 19.636 -20.925 43.106 1.00 24.37 109 MET A CA 1
ATOM 644 C C . MET A 1 90 ? 20.988 -21.452 42.607 1.00 22.58 109 MET A C 1
ATOM 645 O O . MET A 1 90 ? 22.014 -20.885 42.931 1.00 22.69 109 MET A O 1
ATOM 650 N N . THR A 1 91 ? 20.943 -22.542 41.840 1.00 21.21 110 THR A N 1
ATOM 651 C CA . THR A 1 91 ? 22.093 -23.241 41.322 1.00 21.01 110 THR A CA 1
ATOM 652 C C . THR A 1 91 ? 22.172 -23.112 39.787 1.00 21.01 110 THR A C 1
ATOM 653 O O . THR A 1 91 ? 21.161 -23.001 39.106 1.00 20.32 110 THR A O 1
ATOM 657 N N . PHE A 1 92 ? 23.406 -23.108 39.272 1.00 20.81 111 PHE A N 1
ATOM 658 C CA . PHE A 1 92 ? 23.698 -22.946 37.867 1.00 20.60 111 PHE A CA 1
ATOM 659 C C . PHE A 1 92 ? 24.852 -23.900 37.526 1.00 21.08 111 PHE A C 1
ATOM 660 O O . PHE A 1 92 ? 25.568 -24.360 38.414 1.00 20.65 111 PHE A O 1
ATOM 668 N N . ASN A 1 93 ? 25.019 -24.202 36.242 1.00 22.17 112 ASN A N 1
ATOM 669 C CA . ASN A 1 93 ? 26.149 -25.007 35.755 1.00 23.22 112 ASN A CA 1
ATOM 670 C C . ASN A 1 93 ? 27.461 -24.267 35.950 1.00 24.03 112 ASN A C 1
ATOM 671 O O . ASN A 1 93 ? 27.590 -23.088 35.585 1.00 24.51 112 ASN A O 1
ATOM 676 N N . SER A 1 94 ? 28.433 -24.956 36.532 1.00 24.86 113 SER A N 1
ATOM 677 C CA . SER A 1 94 ? 29.798 -24.462 36.570 1.00 25.58 113 SER A CA 1
ATOM 678 C C . SER A 1 94 ? 30.299 -24.274 35.155 1.00 25.03 113 SER A C 1
ATOM 679 O O . SER A 1 94 ? 29.686 -24.778 34.197 1.00 24.35 113 SER A O 1
ATOM 682 N N . ASN A 1 95 ? 31.400 -23.536 35.035 1.00 24.55 114 ASN A N 1
ATOM 683 C CA . ASN A 1 95 ? 32.045 -23.269 33.745 1.00 24.57 114 ASN A CA 1
ATOM 684 C C . ASN A 1 95 ? 31.135 -22.463 32.849 1.00 24.74 114 ASN A C 1
ATOM 685 O O . ASN A 1 95 ? 30.846 -22.831 31.728 1.00 24.81 114 ASN A O 1
ATOM 690 N N . ASP A 1 96 ? 30.709 -21.332 33.386 1.00 26.13 115 ASP A N 1
ATOM 691 C CA . ASP A 1 96 ? 29.709 -20.488 32.768 1.00 28.02 115 ASP A CA 1
ATOM 692 C C . ASP A 1 96 ? 29.800 -19.095 33.401 1.00 27.84 115 ASP A C 1
ATOM 693 O O . ASP A 1 96 ? 30.386 -18.926 34.475 1.00 27.12 115 ASP A O 1
ATOM 698 N N . THR A 1 97 ? 29.222 -18.101 32.732 1.00 28.03 116 THR A N 1
ATOM 699 C CA . THR A 1 97 ? 29.132 -16.752 33.283 1.00 28.15 116 THR A CA 1
ATOM 700 C C . THR A 1 97 ? 27.672 -16.315 33.504 1.00 27.70 116 THR A C 1
ATOM 701 O O . THR A 1 97 ? 26.784 -16.752 32.765 1.00 28.40 116 THR A O 1
ATOM 705 N N . LEU A 1 98 ? 27.431 -15.453 34.499 1.00 26.48 117 LEU A N 1
ATOM 706 C CA . LEU A 1 98 ? 26.108 -14.847 34.748 1.00 25.06 117 LEU A CA 1
ATOM 707 C C . LEU A 1 98 ? 26.184 -13.333 34.726 1.00 25.16 117 LEU A C 1
ATOM 708 O O . LEU A 1 98 ? 27.231 -12.756 35.030 1.00 24.28 117 LEU A O 1
ATOM 713 N N . ASP A 1 99 ? 25.060 -12.687 34.403 1.00 25.36 118 ASP A N 1
ATOM 714 C CA . ASP A 1 99 ? 24.975 -11.217 34.432 1.00 25.46 118 ASP A CA 1
ATOM 715 C C . ASP A 1 99 ? 24.353 -10.638 35.714 1.00 25.15 118 ASP A C 1
ATOM 716 O O . ASP A 1 99 ? 23.298 -11.075 36.178 1.00 25.05 118 ASP A O 1
ATOM 721 N N . ILE A 1 100 ? 25.042 -9.655 36.282 1.00 25.10 119 ILE A N 1
ATOM 722 C CA . ILE A 1 100 ? 24.524 -8.862 37.376 1.00 23.92 119 ILE A CA 1
ATOM 723 C C . ILE A 1 100 ? 24.055 -7.570 36.754 1.00 24.26 119 ILE A C 1
ATOM 724 O O . ILE A 1 100 ? 24.755 -6.964 35.933 1.00 24.56 119 ILE A O 1
ATOM 729 N N . VAL A 1 101 ? 22.843 -7.174 37.115 1.00 23.48 120 VAL A N 1
ATOM 730 C CA . VAL A 1 101 ? 22.179 -6.043 36.493 1.00 22.34 120 VAL A CA 1
ATOM 731 C C . VAL A 1 101 ? 21.501 -5.097 37.513 1.00 22.13 120 VAL A C 1
ATOM 732 O O . VAL A 1 101 ? 21.243 -5.445 38.691 1.00 20.22 120 VAL A O 1
ATOM 736 N N . LEU A 1 102 ? 21.210 -3.894 37.041 1.00 22.58 121 LEU A N 1
ATOM 737 C CA . LEU A 1 102 ? 20.330 -2.996 37.779 1.00 23.13 121 LEU A CA 1
ATOM 738 C C . LEU A 1 102 ? 18.940 -3.549 37.602 1.00 24.22 121 LEU A C 1
ATOM 739 O O . LEU A 1 102 ? 18.448 -3.569 36.481 1.00 24.42 121 LEU A O 1
ATOM 744 N N . THR A 1 103 ? 18.308 -3.993 38.692 1.00 25.31 122 THR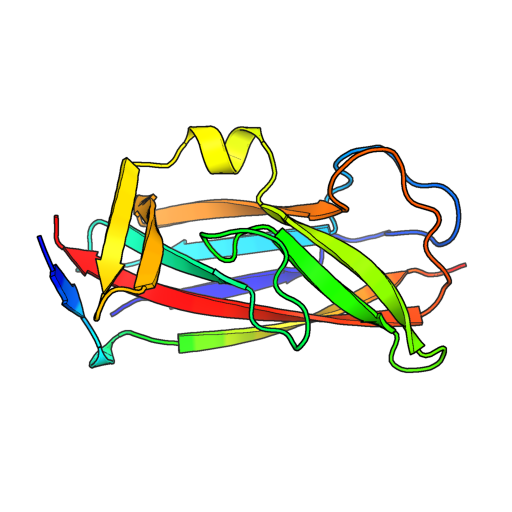 A N 1
ATOM 745 C CA . THR A 1 103 ? 17.013 -4.691 38.625 1.00 26.50 122 THR A CA 1
ATOM 746 C C . THR A 1 103 ? 15.814 -3.795 38.387 1.00 27.79 122 THR A C 1
ATOM 747 O O . THR A 1 103 ? 15.844 -2.608 38.696 1.00 27.27 122 THR A O 1
ATOM 751 N N . GLY A 1 104 ? 14.752 -4.402 37.847 1.00 29.65 123 GLY A N 1
ATOM 752 C CA . GLY A 1 104 ? 13.435 -3.785 37.784 1.00 31.60 123 GLY A CA 1
ATOM 753 C C . GLY A 1 104 ? 13.355 -2.744 36.695 1.00 33.48 123 GLY A C 1
ATOM 754 O O . GLY A 1 104 ? 14.151 -2.792 35.743 1.00 34.06 123 GLY A O 1
ATOM 755 N N . PRO A 1 105 ? 12.392 -1.796 36.822 1.00 34.37 124 PRO A N 1
ATOM 756 C CA . PRO A 1 105 ? 12.232 -0.682 35.872 1.00 34.77 124 PRO A CA 1
ATOM 757 C C . PRO A 1 105 ? 13.425 0.264 35.964 1.00 34.90 124 PRO A C 1
ATOM 758 O O . PRO A 1 105 ? 14.087 0.284 36.997 1.00 35.18 124 PRO A O 1
ATOM 762 N N . ALA A 1 106 ? 13.682 1.042 34.903 1.00 34.99 125 ALA A N 1
ATOM 763 C CA . ALA A 1 106 ? 14.858 1.938 34.823 1.00 34.28 125 ALA A CA 1
ATOM 764 C C . ALA A 1 106 ? 15.121 2.694 36.122 1.00 33.90 125 ALA A C 1
ATOM 765 O O . ALA A 1 106 ? 14.192 3.255 36.727 1.00 33.64 125 ALA A O 1
ATOM 767 N N . GLN A 1 107 ? 16.386 2.694 36.538 1.00 33.38 126 GLN A N 1
ATOM 768 C CA . GLN A 1 107 ? 16.813 3.364 37.773 1.00 33.70 126 GLN A CA 1
ATOM 769 C C . GLN A 1 107 ? 17.601 4.634 37.456 1.00 33.90 126 GLN A C 1
ATOM 770 O O . GLN A 1 107 ? 18.329 4.691 36.456 1.00 33.53 126 GLN A O 1
ATOM 776 N N . ASN A 1 108 ? 17.442 5.635 38.315 1.00 34.21 127 ASN A N 1
ATOM 777 C CA . ASN A 1 108 ? 18.282 6.830 38.309 1.00 35.05 127 ASN A CA 1
ATOM 778 C C . ASN A 1 108 ? 19.417 6.667 39.327 1.00 34.44 127 ASN A C 1
ATOM 779 O O . ASN A 1 108 ? 19.199 6.714 40.546 1.00 34.19 127 ASN A O 1
ATOM 784 N N . VAL A 1 109 ? 20.621 6.462 38.805 1.00 33.54 128 VAL A N 1
ATOM 785 C CA . VAL A 1 1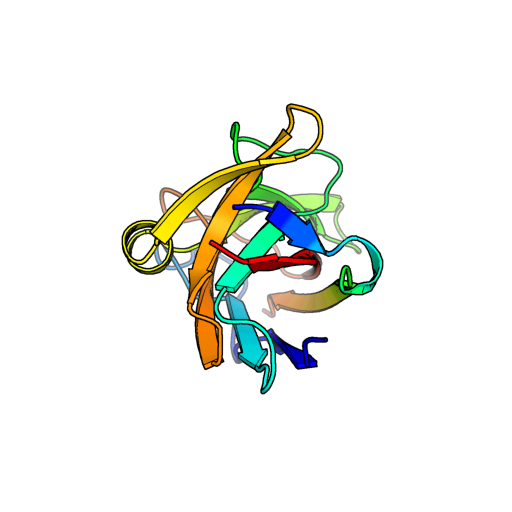09 ? 21.793 6.145 39.603 1.00 32.56 128 VAL A CA 1
ATOM 786 C C . VAL A 1 109 ? 22.588 7.408 39.843 1.00 32.39 128 VAL A C 1
ATOM 787 O O . VAL A 1 109 ? 22.971 8.085 38.887 1.00 32.48 128 VAL A O 1
ATOM 791 N N . THR A 1 110 ? 22.825 7.731 41.115 1.00 31.94 129 THR A N 1
ATOM 792 C CA . THR A 1 110 ? 23.678 8.856 41.496 1.00 30.91 129 THR A CA 1
ATOM 793 C C . THR A 1 110 ? 25.127 8.460 41.311 1.00 30.39 129 THR A C 1
ATOM 794 O O . THR A 1 110 ? 25.515 7.332 41.638 1.00 30.26 129 THR A O 1
ATOM 798 N N . ALA A 1 111 ? 25.922 9.385 40.780 1.00 29.29 130 ALA A N 1
ATOM 799 C CA . ALA A 1 111 ? 27.345 9.163 40.618 1.00 28.77 130 ALA A CA 1
ATOM 800 C C . ALA A 1 111 ? 27.966 8.797 41.955 1.00 28.22 130 ALA A C 1
ATOM 801 O O . ALA A 1 111 ? 27.858 9.552 42.904 1.00 29.23 130 ALA A O 1
ATOM 803 N N . ASP A 1 112 ? 28.603 7.633 42.027 1.00 27.77 131 ASP A N 1
ATOM 804 C CA . ASP A 1 112 ? 29.195 7.129 43.260 1.00 27.09 131 ASP A CA 1
ATOM 805 C C . ASP A 1 112 ? 29.843 5.800 42.941 1.00 27.44 131 ASP A C 1
ATOM 806 O O . ASP A 1 112 ? 29.757 5.304 41.830 1.00 26.82 131 ASP A O 1
ATOM 811 N N . THR A 1 113 ? 30.486 5.221 43.941 1.00 28.22 132 THR A N 1
ATOM 812 C CA . THR A 1 113 ? 31.022 3.884 43.864 1.00 28.32 132 THR A CA 1
ATOM 813 C C . THR A 1 113 ? 30.142 2.982 44.737 1.00 28.26 132 THR A C 1
ATOM 814 O O . THR A 1 113 ? 29.853 3.301 45.888 1.00 28.06 132 THR A O 1
ATOM 818 N N . TYR A 1 114 ? 29.705 1.865 44.167 1.00 28.06 133 TYR A N 1
ATOM 819 C CA . TYR A 1 114 ? 28.829 0.940 44.852 1.00 27.12 133 TYR A CA 1
ATOM 820 C C . TYR A 1 114 ? 29.521 -0.407 44.956 1.00 28.45 133 TYR A C 1
ATOM 821 O O . TYR A 1 114 ? 29.864 -0.988 43.929 1.00 28.88 133 TYR A O 1
ATOM 830 N N . PRO A 1 115 ? 29.722 -0.910 46.190 1.00 29.59 134 PRO A N 1
ATOM 831 C CA . PRO A 1 115 ? 30.307 -2.225 46.379 1.00 30.99 134 PRO A CA 1
ATOM 832 C C . PRO A 1 115 ? 29.311 -3.351 46.120 1.00 32.10 134 PRO A C 1
ATOM 833 O O . PRO A 1 115 ? 28.198 -3.342 46.645 1.00 33.58 134 PRO A O 1
ATOM 837 N N . ILE A 1 116 ? 29.737 -4.337 45.350 1.00 32.84 135 ILE A N 1
ATOM 838 C CA . ILE A 1 116 ? 28.908 -5.468 45.013 1.00 33.34 135 ILE A CA 1
ATOM 839 C C . ILE A 1 116 ? 29.590 -6.732 45.507 1.00 33.20 135 ILE A C 1
ATOM 840 O O . ILE A 1 116 ? 30.735 -7.000 45.143 1.00 33.26 135 ILE A O 1
ATOM 845 N N . THR A 1 117 ? 28.879 -7.491 46.347 1.00 32.92 136 THR A N 1
ATOM 846 C CA . THR A 1 117 ? 29.428 -8.657 47.019 1.00 32.33 136 THR A CA 1
ATOM 847 C C . THR A 1 117 ? 28.531 -9.874 46.792 1.00 32.07 136 THR A C 1
ATOM 848 O O . THR A 1 117 ? 27.336 -9.823 47.047 1.00 31.73 136 THR A O 1
ATOM 852 N N . LEU A 1 118 ? 29.142 -10.965 46.333 1.00 31.80 137 LEU A N 1
ATOM 853 C CA . LEU A 1 118 ? 28.466 -12.215 46.046 1.00 31.90 137 LEU A CA 1
ATOM 854 C C . LEU A 1 118 ? 29.049 -13.366 46.878 1.00 31.71 137 LEU A C 1
ATOM 855 O O . LEU A 1 118 ? 30.257 -13.527 46.977 1.00 31.16 137 LEU A O 1
ATOM 860 N N . ASP A 1 119 ? 28.169 -14.193 47.416 1.00 31.37 138 ASP A N 1
ATOM 861 C CA . ASP A 1 119 ? 28.542 -15.471 47.997 1.00 31.55 138 ASP A CA 1
ATOM 862 C C . ASP A 1 119 ? 28.313 -16.615 46.968 1.00 30.61 138 ASP A C 1
ATOM 863 O O . ASP A 1 119 ? 27.216 -16.759 46.428 1.00 30.28 138 ASP A O 1
ATOM 868 N N . VAL A 1 120 ? 29.343 -17.415 46.713 1.00 29.46 139 VAL A N 1
ATOM 869 C CA . VAL A 1 120 ? 29.287 -18.514 45.762 1.00 29.14 139 VAL A CA 1
ATOM 870 C C . VAL A 1 120 ? 29.648 -19.833 46.468 1.00 28.94 139 VAL A C 1
ATOM 871 O O . VAL A 1 120 ? 30.549 -19.861 47.291 1.00 28.93 139 VAL A O 1
ATOM 875 N N . VAL A 1 121 ? 28.945 -20.922 46.163 1.00 28.03 140 VAL A N 1
ATOM 876 C CA . VAL A 1 121 ? 29.287 -22.202 46.771 1.00 27.44 140 VAL A CA 1
ATOM 877 C C . VAL A 1 121 ? 29.105 -23.341 45.782 1.00 27.49 140 VAL A C 1
ATOM 878 O O . VAL A 1 121 ? 28.240 -23.273 44.898 1.00 27.73 140 VAL A O 1
ATOM 882 N N . GLY A 1 122 ? 29.916 -24.382 45.953 1.00 27.31 141 GLY A N 1
ATOM 883 C CA . GLY A 1 122 ? 29.863 -25.597 45.148 1.00 27.48 141 GLY A CA 1
ATOM 884 C C . GLY A 1 122 ? 28.696 -26.497 45.474 1.00 28.04 141 GLY A C 1
ATOM 885 O O . GLY A 1 122 ? 28.316 -26.662 46.633 1.00 28.09 141 GLY A O 1
ATOM 886 N N . TYR A 1 123 ? 28.101 -27.064 44.438 1.00 29.06 142 TYR A N 1
ATOM 887 C CA . TYR A 1 123 ? 26.972 -27.953 44.611 1.00 30.04 142 TYR A CA 1
ATOM 888 C C . TYR A 1 123 ? 27.104 -29.205 43.757 1.00 31.34 142 TYR A C 1
ATOM 889 O O . TYR A 1 123 ? 27.407 -29.117 42.560 1.00 30.73 142 TYR A O 1
ATOM 898 N N . GLN A 1 124 ? 26.874 -30.369 44.379 1.00 33.42 143 GLN A N 1
ATOM 899 C CA . GLN A 1 124 ? 26.829 -31.646 43.650 1.00 35.41 143 GLN A CA 1
ATOM 900 C C . GLN A 1 124 ? 25.403 -32.180 43.622 1.00 36.21 143 GLN A C 1
ATOM 901 O O . GLN A 1 124 ? 24.844 -32.513 44.680 1.00 36.17 143 GLN A O 1
ATOM 907 N N . PRO A 1 125 ? 24.801 -32.235 42.413 1.00 36.90 144 PRO A N 1
ATOM 908 C CA . PRO A 1 125 ? 23.408 -32.648 42.202 1.00 37.87 144 PRO A CA 1
ATOM 909 C C . PRO A 1 125 ? 23.087 -34.093 42.634 1.00 38.78 144 PRO A C 1
ATOM 910 O O . PRO A 1 125 ? 21.937 -34.417 43.010 1.00 39.47 144 PRO A O 1
ATOM 915 N N . GLY B 2 1 ? 20.949 -34.165 46.130 1.00 39.69 1 GLY B N 1
ATOM 916 C CA . GLY B 2 1 ? 22.307 -33.568 45.961 1.00 39.22 1 GLY B CA 1
ATOM 917 C C . GLY B 2 1 ? 22.781 -32.940 47.251 1.00 39.20 1 GLY B C 1
ATOM 918 O O . GLY B 2 1 ? 22.083 -33.026 48.267 1.00 39.00 1 GLY B O 1
ATOM 919 N N . SER B 2 2 ? 23.965 -32.316 47.223 1.00 39.20 2 SER B N 1
ATOM 920 C CA . SER B 2 2 ? 24.491 -31.625 48.413 1.00 39.15 2 SER B CA 1
ATOM 921 C C . SER B 2 2 ? 25.527 -30.518 48.139 1.00 38.99 2 SER B C 1
ATOM 922 O O . SER B 2 2 ? 26.180 -30.496 47.090 1.00 38.95 2 SER B O 1
ATOM 925 N N . PHE B 2 3 ? 25.655 -29.610 49.105 1.00 38.45 3 PHE B N 1
ATOM 926 C CA . PHE B 2 3 ? 26.585 -28.490 49.039 1.00 38.17 3 PHE B CA 1
ATOM 927 C C . PHE B 2 3 ? 27.944 -28.852 49.631 1.00 38.50 3 PHE B C 1
ATOM 928 O O . PHE B 2 3 ? 28.040 -29.701 50.519 1.00 38.59 3 PHE B O 1
ATOM 936 N N . LEU B 2 4 ? 28.984 -28.186 49.132 1.00 38.42 4 LEU B N 1
ATOM 937 C CA . LEU B 2 4 ? 30.338 -28.352 49.621 1.00 38.49 4 LEU B CA 1
ATOM 938 C C . LEU B 2 4 ? 30.808 -27.099 50.370 1.00 38.34 4 LEU B C 1
ATOM 939 O O . LEU B 2 4 ? 31.348 -26.169 49.757 1.00 37.95 4 LEU B O 1
ATOM 944 N N . PRO B 2 5 ? 30.587 -27.069 51.703 1.00 38.53 5 PRO B N 1
ATOM 945 C CA . PRO B 2 5 ? 30.915 -25.940 52.586 1.00 38.76 5 PRO B CA 1
ATOM 946 C C . PRO B 2 5 ? 32.323 -25.370 52.433 1.00 39.24 5 PRO B C 1
ATOM 947 O O . PRO B 2 5 ? 32.495 -24.136 52.515 1.00 39.39 5 PRO B O 1
ATOM 951 N N . ASN B 2 6 ? 33.309 -26.251 52.234 1.00 39.19 6 ASN B N 1
ATOM 952 C CA . ASN B 2 6 ? 34.712 -25.843 52.116 1.00 39.46 6 ASN B CA 1
ATOM 953 C C . ASN B 2 6 ? 35.009 -25.066 50.839 1.00 39.53 6 ASN B C 1
ATOM 954 O O . ASN B 2 6 ? 35.960 -24.279 50.799 1.00 39.52 6 ASN B O 1
ATOM 959 N N . SER B 2 7 ? 34.180 -25.281 49.815 1.00 39.23 7 SER B N 1
ATOM 960 C CA . SER B 2 7 ? 34.307 -24.583 48.533 1.00 39.10 7 SER B CA 1
ATOM 961 C C . SER B 2 7 ? 33.714 -23.164 48.506 1.00 39.24 7 SER B C 1
ATOM 962 O O . SER B 2 7 ? 33.897 -22.454 47.520 1.00 39.34 7 SER B O 1
ATOM 965 N N . GLU B 2 8 ? 33.020 -22.762 49.576 1.00 39.47 8 GLU B N 1
ATOM 966 C CA . GLU B 2 8 ? 32.327 -21.464 49.645 1.00 40.37 8 GLU B CA 1
ATOM 967 C C . GLU B 2 8 ? 33.281 -20.253 49.666 1.00 40.50 8 GLU B C 1
ATOM 968 O O . GLU B 2 8 ? 34.180 -20.183 50.500 1.00 40.93 8 GLU B O 1
ATOM 974 N N . GLN B 2 9 ? 33.076 -19.310 48.744 1.00 40.74 9 GLN B N 1
ATOM 975 C CA . GLN B 2 9 ? 33.874 -18.076 48.675 1.00 40.68 9 GLN B CA 1
ATOM 976 C C . GLN B 2 9 ? 32.978 -16.844 48.586 1.00 40.88 9 GLN B C 1
ATOM 977 O O . GLN B 2 9 ? 32.021 -16.832 47.814 1.00 40.65 9 GLN B O 1
ATOM 983 N N . GLN B 2 10 ? 33.300 -15.813 49.371 1.00 40.96 10 GLN B N 1
ATOM 984 C CA . GLN B 2 10 ? 32.665 -14.493 49.277 1.00 40.82 10 GLN B CA 1
ATOM 985 C C . GLN B 2 10 ? 33.519 -13.709 48.300 1.00 40.01 10 GLN B C 1
ATOM 986 O O . GLN B 2 10 ? 34.730 -13.895 48.266 1.00 40.50 10 GLN B O 1
ATOM 992 N N . LYS B 2 11 ? 32.908 -12.851 47.492 1.00 39.10 11 LYS B N 1
ATOM 993 C CA . LYS B 2 11 ? 33.647 -12.105 46.473 1.00 38.06 11 LYS B CA 1
ATOM 994 C C . LYS B 2 11 ? 33.011 -10.761 46.218 1.00 37.60 11 LYS B C 1
ATOM 995 O O . LYS B 2 11 ? 31.802 -10.660 46.139 1.00 37.73 11 LYS B O 1
ATOM 1001 N N . SER B 2 12 ? 33.822 -9.718 46.095 1.00 37.36 12 SER B N 1
ATOM 1002 C CA . SER B 2 12 ? 33.275 -8.363 45.959 1.00 36.73 12 SER B CA 1
ATOM 1003 C C . SER B 2 12 ? 34.068 -7.485 45.030 1.00 36.20 12 SER B C 1
ATOM 1004 O O . SER B 2 12 ? 35.277 -7.624 44.935 1.00 36.83 12 SER B O 1
ATOM 1007 N N . VAL B 2 13 ? 33.373 -6.597 44.326 1.00 35.81 13 VAL B N 1
ATOM 1008 C CA . VAL B 2 13 ? 34.015 -5.569 43.515 1.00 35.33 13 VAL B CA 1
ATOM 1009 C C . VAL B 2 13 ? 33.301 -4.238 43.639 1.00 35.32 13 VAL B C 1
ATOM 1010 O O . VAL B 2 13 ? 32.130 -4.187 44.009 1.00 35.32 13 VAL B O 1
ATOM 1014 N N . ASP B 2 14 ? 34.012 -3.165 43.302 1.00 35.32 14 ASP B N 1
ATOM 1015 C CA . ASP B 2 14 ? 33.449 -1.828 43.297 1.00 35.58 14 ASP B CA 1
ATOM 1016 C C . ASP B 2 14 ? 32.989 -1.503 41.897 1.00 35.54 14 ASP B C 1
ATOM 1017 O O . ASP B 2 14 ? 33.745 -1.620 40.954 1.00 35.32 14 ASP B O 1
ATOM 1022 N N . ILE B 2 15 ? 31.735 -1.095 41.790 1.00 35.96 15 ILE B N 1
ATOM 1023 C CA . ILE B 2 15 ? 31.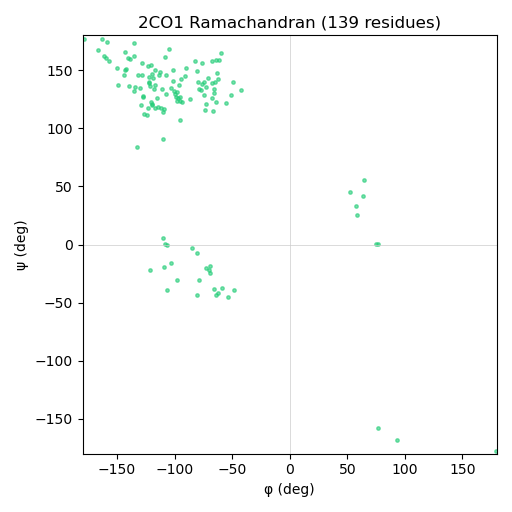147 -0.568 40.561 1.00 36.09 15 ILE B CA 1
ATOM 1024 C C . ILE B 2 15 ? 31.108 0.952 40.677 1.00 35.77 15 ILE B C 1
ATOM 1025 O O . ILE B 2 15 ? 30.802 1.483 41.741 1.00 35.48 15 ILE B O 1
ATOM 1030 N N . VAL B 2 16 ? 31.393 1.638 39.575 1.00 36.04 16 VAL B N 1
ATOM 1031 C CA . VAL B 2 16 ? 31.471 3.098 39.543 1.00 35.94 16 VAL B CA 1
ATOM 1032 C C . VAL B 2 16 ? 30.505 3.676 38.505 1.00 36.52 16 VAL B C 1
ATOM 1033 O O . VAL B 2 16 ? 30.621 3.377 37.322 1.00 35.87 16 VAL B O 1
ATOM 1037 N N . ALA B 2 17 ? 29.531 4.469 38.959 1.00 37.44 17 ALA B N 1
ATOM 1038 C CA . ALA B 2 17 ? 28.706 5.281 38.060 1.00 38.61 17 ALA B CA 1
ATOM 1039 C C . ALA B 2 17 ? 29.365 6.651 37.989 1.00 39.77 17 ALA B C 1
ATOM 1040 O O . ALA B 2 17 ? 29.589 7.295 39.010 1.00 40.20 17 ALA B O 1
ATOM 1042 N N . SER B 2 18 ? 29.715 7.069 36.783 1.00 41.50 18 SER B N 1
ATOM 1043 C CA . SER B 2 18 ? 30.467 8.301 36.572 1.00 43.22 18 SER B CA 1
ATOM 1044 C C . SER B 2 18 ? 29.616 9.323 35.850 1.00 43.86 18 SER B C 1
ATOM 1045 O O . SER B 2 18 ? 28.782 8.965 35.015 1.00 44.18 18 SER B O 1
ATOM 1048 N N . SER B 2 19 ? 29.818 10.592 36.182 1.00 44.81 19 SER B N 1
ATOM 1049 C CA . SER B 2 19 ? 29.194 11.675 35.433 1.00 45.84 19 SER B CA 1
ATOM 1050 C C . SER B 2 19 ? 29.803 11.664 34.025 1.00 46.27 19 SER B C 1
ATOM 1051 O O . SER B 2 19 ? 31.013 11.870 33.853 1.00 46.26 19 SER B O 1
ATOM 1054 N N . PRO B 2 20 ? 28.968 11.367 33.030 1.00 46.65 20 PRO B N 1
#

Foldseek 3Di:
DKDKDKAADPDDDAFWDAAFAFGIKIAIADPPFFKKFKAWDDPFQDDQANQKGWWAFPPPRDIFIKGWDPVQQVQFPDWDADVRGTTTMHTGRDMTTMGRHDHIDRGHPGDTDTGMDMGGDDD/DDDDPVPDDDDDDDDDDDD

Sequence (142 aa):
DLTVSLIPVSGLKAGKNAPSAKIAKLVVNSTTLKEFGVRGISNNVVDSTGTAWRVAGKNTGKEIGVGLSSDSLRRSDSTEKWNGVNWMTFNSNDTLDIVLTGPAQNVTADTYPITLDVVGYQPGSFLPNSEQQKSVDIVASS

B-factor: mean 30.4, std 7.39, range [12.03, 53.48]

Radius of gyration: 14.88 Å; Cα contacts (8 Å, |Δi|>4): 376; chains: 2; bounding box: 26×45×26 Å